Protein AF-A0A7X4AEP7-F1 (afdb_monomer)

Nearest PDB structures (foldseek):
  8tth-assembly1_A  TM=8.355E-01  e=2.784E+00  Staphylococcus aureus
  8ttf-assembly1_A  TM=8.223E-01  e=2.350E+00  Staphylococcus aureus
  8tte-assembly1_A  TM=8.123E-01  e=2.221E+00  Staphylococcus aureus
  5aym-assembly1_A  TM=7.800E-01  e=4.373E+00  Bdellovibrio bacteriovorus HD100

pLDDT: mean 79.62, std 7.89, range [52.53, 93.75]

Radius of gyration: 24.23 Å; Cα contacts (8 Å, |Δi|>4): 56; chains: 1; bounding box: 36×25×92 Å

Structure (mmCIF, N/CA/C/O backbone):
data_AF-A0A7X4AEP7-F1
#
_entry.id   AF-A0A7X4AEP7-F1
#
loop_
_atom_site.group_PDB
_atom_site.id
_atom_site.type_symbol
_atom_site.label_atom_id
_atom_site.label_alt_id
_atom_site.label_comp_id
_atom_site.label_asym_id
_atom_site.label_entity_id
_atom_site.label_seq_id
_atom_site.pdbx_PDB_ins_code
_atom_site.Cartn_x
_atom_site.Cartn_y
_atom_site.Cartn_z
_atom_site.occupan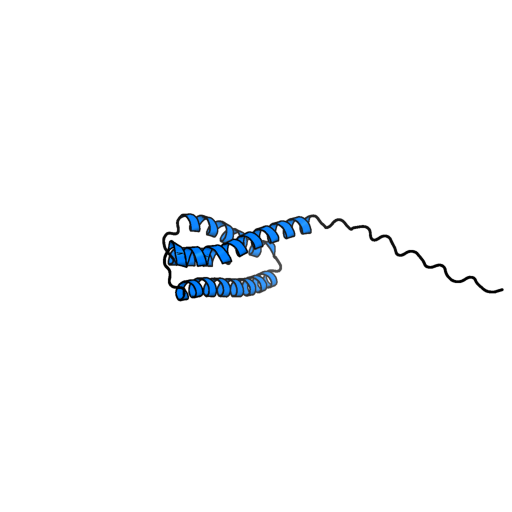cy
_atom_site.B_iso_or_equiv
_atom_site.auth_seq_id
_atom_site.auth_comp_id
_atom_site.auth_asym_id
_atom_site.auth_atom_id
_atom_site.pdbx_PDB_model_num
ATOM 1 N N . MET A 1 1 ? 10.440 9.749 76.695 1.00 52.53 1 MET A N 1
ATOM 2 C CA . MET A 1 1 ? 9.893 8.618 75.916 1.00 52.53 1 MET A CA 1
ATOM 3 C C . MET A 1 1 ? 9.947 9.009 74.450 1.00 52.53 1 MET A C 1
ATOM 5 O O . MET A 1 1 ? 9.150 9.823 74.010 1.00 52.53 1 MET A O 1
ATOM 9 N N . THR A 1 2 ? 10.978 8.557 73.743 1.00 63.41 2 THR A N 1
ATOM 10 C CA . THR A 1 2 ? 11.195 8.819 72.314 1.00 63.41 2 THR A CA 1
ATOM 11 C C . THR A 1 2 ? 10.349 7.844 71.499 1.00 63.41 2 THR A C 1
ATOM 13 O O . THR A 1 2 ? 10.458 6.637 71.710 1.00 63.41 2 THR A O 1
ATOM 16 N N . ASN A 1 3 ? 9.504 8.346 70.595 1.00 58.72 3 ASN A N 1
ATOM 17 C CA . ASN A 1 3 ? 8.793 7.498 69.635 1.00 58.72 3 ASN A CA 1
ATOM 18 C C . ASN A 1 3 ? 9.802 6.790 68.707 1.00 58.72 3 ASN A C 1
ATOM 20 O O . ASN A 1 3 ? 10.775 7.428 68.294 1.00 58.72 3 ASN A O 1
ATOM 24 N N . PRO A 1 4 ? 9.603 5.503 68.375 1.00 64.81 4 PRO A N 1
ATOM 25 C CA . PRO A 1 4 ? 10.462 4.799 67.429 1.00 64.81 4 PRO A CA 1
ATOM 26 C C . PRO A 1 4 ? 10.260 5.327 65.992 1.00 64.81 4 PRO A C 1
ATOM 28 O O . PRO A 1 4 ? 9.176 5.822 65.670 1.00 64.81 4 PRO A O 1
ATOM 31 N N . PRO A 1 5 ? 11.286 5.251 65.120 1.00 65.06 5 PRO A N 1
ATOM 32 C CA . PRO A 1 5 ? 11.203 5.749 63.751 1.00 65.06 5 PRO A CA 1
ATOM 33 C C . PRO A 1 5 ? 10.248 4.892 62.913 1.00 65.06 5 PRO A C 1
ATOM 35 O O . PRO A 1 5 ? 10.256 3.664 63.005 1.00 65.06 5 PRO A O 1
ATOM 38 N N . ALA A 1 6 ? 9.427 5.558 62.097 1.00 62.91 6 ALA A N 1
ATOM 39 C CA . ALA A 1 6 ? 8.488 4.925 61.180 1.00 62.91 6 ALA A CA 1
ATOM 40 C C . ALA A 1 6 ? 9.228 3.942 60.258 1.00 62.91 6 ALA A C 1
ATOM 42 O O . ALA A 1 6 ? 10.106 4.334 59.489 1.00 62.91 6 ALA A O 1
ATOM 43 N N . GLY A 1 7 ? 8.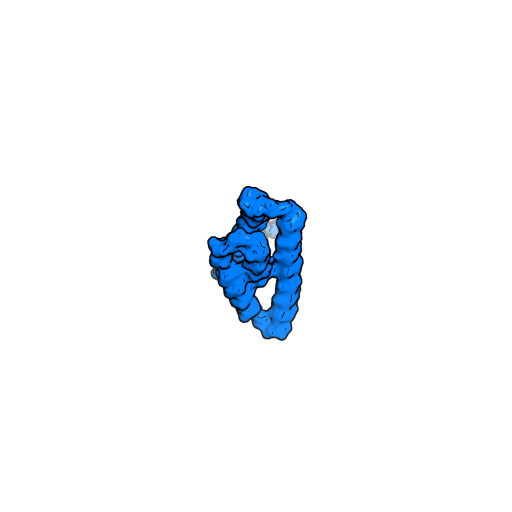885 2.657 60.373 1.00 58.50 7 GLY A N 1
ATOM 44 C CA . GLY A 1 7 ? 9.378 1.619 59.480 1.00 58.50 7 GLY A CA 1
ATOM 45 C C . GLY A 1 7 ? 8.955 1.920 58.045 1.00 58.50 7 GLY A C 1
ATOM 46 O O . GLY A 1 7 ? 7.810 2.279 57.785 1.00 58.50 7 GLY A O 1
ATOM 47 N N . SER A 1 8 ? 9.901 1.787 57.123 1.00 66.06 8 SER A N 1
ATOM 48 C CA . SER A 1 8 ? 9.681 1.859 55.684 1.00 66.06 8 SER A CA 1
ATOM 49 C C . SER A 1 8 ? 8.651 0.813 55.254 1.00 66.06 8 SER A C 1
ATOM 51 O O . SER A 1 8 ? 8.937 -0.387 55.280 1.00 66.06 8 SER A O 1
ATOM 53 N N . GLU A 1 9 ? 7.465 1.266 54.860 1.00 66.50 9 GLU A N 1
ATOM 54 C CA . GLU A 1 9 ? 6.447 0.429 54.229 1.00 66.50 9 GLU A CA 1
ATOM 55 C C . GLU A 1 9 ? 7.010 -0.190 52.934 1.00 66.50 9 GLU A C 1
ATOM 57 O O . GLU A 1 9 ? 7.550 0.535 52.090 1.00 66.50 9 GLU A O 1
ATOM 62 N N . PRO A 1 10 ? 6.933 -1.520 52.745 1.00 66.19 10 PRO A N 1
ATOM 63 C CA . PRO A 1 10 ? 7.378 -2.143 51.508 1.00 66.19 10 PRO A CA 1
ATOM 64 C C . PRO A 1 10 ? 6.465 -1.718 50.350 1.00 66.19 10 PRO A C 1
ATOM 66 O O . PRO A 1 10 ? 5.241 -1.815 50.439 1.00 66.19 10 PRO A O 1
ATOM 69 N N . ALA A 1 11 ? 7.069 -1.252 49.251 1.00 66.12 11 ALA A N 1
ATOM 70 C CA . ALA A 1 11 ? 6.351 -0.854 48.043 1.00 66.12 11 ALA A CA 1
ATOM 71 C C . ALA A 1 11 ? 5.456 -2.004 47.535 1.00 66.12 11 ALA A C 1
ATOM 73 O O . ALA A 1 11 ? 5.895 -3.160 47.529 1.00 66.12 11 ALA A O 1
ATOM 74 N N . PRO A 1 12 ? 4.215 -1.717 47.098 1.00 67.25 12 PRO A N 1
ATOM 75 C CA . PRO A 1 12 ? 3.266 -2.757 46.735 1.00 67.25 12 PRO A CA 1
ATOM 76 C C . PRO A 1 12 ? 3.813 -3.620 45.587 1.00 67.25 12 PRO A C 1
ATOM 78 O O . PRO A 1 12 ? 4.437 -3.093 44.657 1.00 67.25 12 PRO A O 1
ATOM 81 N N . PRO A 1 13 ? 3.579 -4.945 45.620 1.00 61.38 13 PRO A N 1
ATOM 82 C CA . PRO A 1 13 ? 4.053 -5.846 44.584 1.00 61.38 13 PRO A CA 1
ATOM 83 C C . PRO A 1 13 ? 3.440 -5.437 43.243 1.00 61.38 13 PRO A C 1
ATOM 85 O O . PRO A 1 13 ? 2.220 -5.403 43.079 1.00 61.38 13 PRO A O 1
ATOM 88 N N . GLN A 1 14 ? 4.297 -5.110 42.274 1.00 66.62 14 GLN A N 1
ATOM 89 C CA . GLN A 1 14 ? 3.883 -4.826 40.904 1.00 66.62 14 GLN A CA 1
ATOM 90 C C . GLN A 1 14 ? 3.424 -6.130 40.250 1.00 66.62 14 GLN A C 1
ATOM 92 O O . GLN A 1 14 ? 4.184 -6.823 39.572 1.00 66.62 14 GLN A O 1
ATOM 97 N N . THR A 1 15 ? 2.166 -6.494 40.479 1.00 60.75 15 THR A N 1
ATOM 98 C CA . THR A 1 15 ? 1.508 -7.59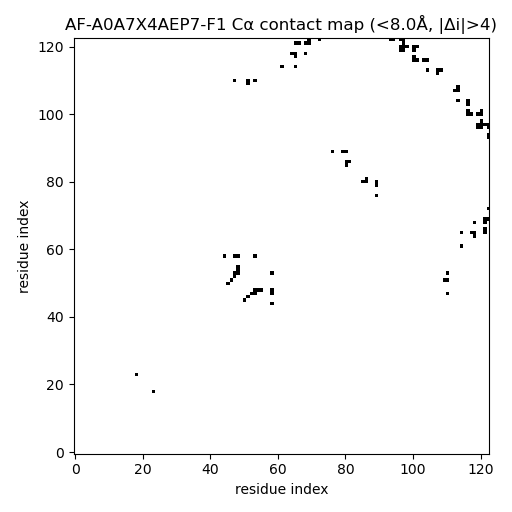6 39.785 1.00 60.75 15 THR A CA 1
ATOM 99 C C . THR A 1 15 ? 1.587 -7.304 38.292 1.00 60.75 15 THR A C 1
ATOM 101 O O . THR A 1 15 ? 1.009 -6.320 37.826 1.00 60.75 15 THR A O 1
ATOM 104 N N . ARG A 1 16 ? 2.322 -8.134 37.536 1.00 62.50 16 ARG A N 1
ATOM 105 C CA . ARG A 1 16 ? 2.363 -8.080 36.068 1.00 62.50 16 ARG A CA 1
ATOM 106 C C . ARG A 1 16 ? 0.930 -8.215 35.553 1.00 62.50 16 ARG A C 1
ATOM 108 O O . ARG A 1 16 ? 0.408 -9.321 35.441 1.00 62.50 16 ARG A O 1
ATOM 115 N N . ARG A 1 17 ? 0.261 -7.085 35.307 1.00 64.44 17 ARG A N 1
ATOM 116 C CA . ARG A 1 17 ? -1.095 -7.056 34.759 1.00 64.44 17 ARG A CA 1
ATOM 117 C C . ARG A 1 17 ? -1.035 -7.700 33.380 1.00 64.44 17 ARG A C 1
ATOM 119 O O . ARG A 1 17 ? -0.394 -7.170 32.477 1.00 64.44 17 ARG A O 1
ATOM 126 N N . ALA A 1 18 ? -1.676 -8.857 33.242 1.00 71.12 18 ALA A N 1
ATOM 127 C CA . ALA A 1 18 ? -1.854 -9.503 31.954 1.00 71.12 18 ALA A CA 1
ATOM 128 C C . ALA A 1 18 ? -2.540 -8.515 30.996 1.00 71.12 18 ALA A C 1
ATOM 130 O O . ALA A 1 18 ? -3.585 -7.946 31.318 1.00 71.12 18 ALA A O 1
ATOM 131 N N . LEU A 1 19 ? -1.911 -8.264 29.846 1.00 75.00 19 LEU A N 1
ATOM 132 C CA . LEU A 1 19 ? -2.421 -7.332 28.844 1.00 75.00 19 LEU A CA 1
ATOM 133 C C . LEU A 1 19 ? -3.742 -7.846 28.262 1.00 75.00 19 LEU A C 1
ATOM 135 O O . LEU A 1 19 ? -3.912 -9.041 28.017 1.00 75.00 19 LEU A O 1
ATOM 139 N N . HIS A 1 20 ? -4.677 -6.926 28.027 1.00 83.69 20 HIS A N 1
ATOM 140 C CA . HIS A 1 20 ? -6.000 -7.240 27.498 1.00 83.69 20 HIS A CA 1
ATOM 141 C C . HIS A 1 20 ? -5.890 -7.941 26.132 1.00 83.69 20 HIS A C 1
ATOM 143 O O . HIS A 1 20 ? -5.061 -7.561 25.308 1.00 83.69 20 HIS A O 1
ATOM 149 N N . ARG A 1 21 ? -6.749 -8.930 25.850 1.00 81.38 21 ARG A N 1
ATOM 150 C CA . ARG A 1 21 ? -6.693 -9.758 24.623 1.00 81.38 21 ARG A CA 1
ATOM 151 C C . ARG A 1 21 ? -6.687 -8.943 23.322 1.00 81.38 21 ARG A C 1
ATOM 153 O O . ARG A 1 2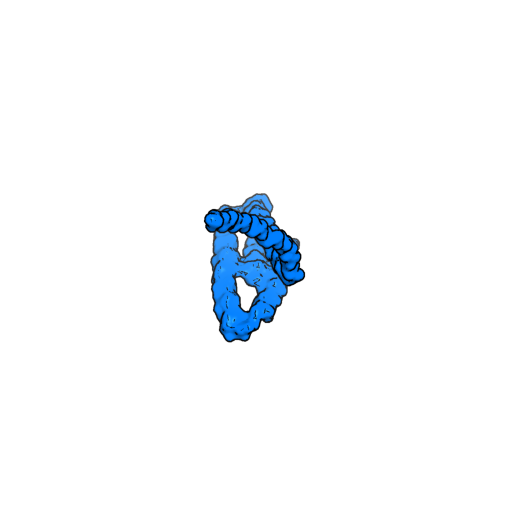1 ? -6.053 -9.344 22.351 1.00 81.38 21 ARG A O 1
ATOM 160 N N . ASN A 1 22 ? -7.337 -7.780 23.321 1.00 85.44 22 ASN A N 1
ATOM 161 C CA . ASN A 1 22 ? -7.320 -6.873 22.175 1.00 85.44 22 ASN A CA 1
ATOM 162 C C . ASN A 1 22 ? -5.917 -6.3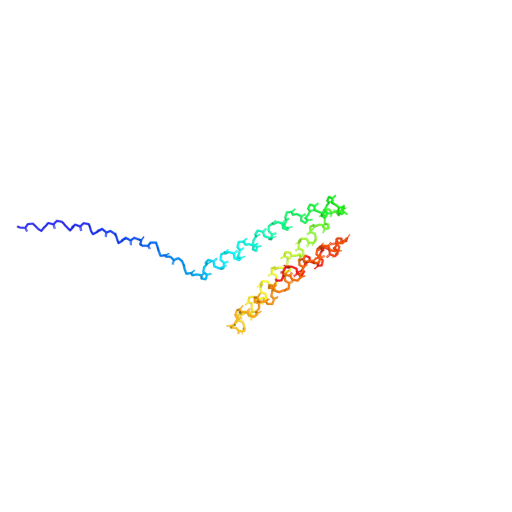24 21.894 1.00 85.44 22 ASN A C 1
ATOM 164 O O . ASN A 1 22 ? -5.574 -6.180 20.734 1.00 85.44 22 ASN A O 1
ATOM 168 N N . VAL A 1 23 ? -5.091 -6.073 22.915 1.00 86.38 23 VAL A N 1
ATOM 169 C CA . VAL A 1 23 ? -3.713 -5.588 22.730 1.00 86.38 23 VAL A CA 1
ATOM 170 C C . VAL A 1 23 ? -2.905 -6.611 21.940 1.00 86.38 23 VAL A C 1
ATOM 172 O O . VAL A 1 23 ? -2.300 -6.259 20.939 1.00 86.38 23 VAL A O 1
ATOM 175 N N . TRP A 1 24 ? -2.985 -7.889 22.315 1.00 87.19 24 TRP A N 1
ATOM 176 C CA . TRP A 1 24 ? -2.321 -8.969 21.584 1.00 87.19 24 TRP A CA 1
ATOM 177 C C . TRP A 1 24 ? -2.790 -9.088 20.134 1.00 87.19 24 TRP A C 1
ATOM 179 O O . TRP A 1 24 ? -1.960 -9.232 19.237 1.00 87.19 24 TRP A O 1
ATOM 189 N N . ALA A 1 25 ? -4.102 -8.990 19.896 1.00 87.44 25 ALA A N 1
ATOM 190 C CA . ALA A 1 25 ? -4.654 -9.038 18.546 1.00 87.44 25 ALA A CA 1
ATOM 191 C C . ALA A 1 25 ? -4.138 -7.876 17.682 1.00 87.44 25 ALA A C 1
ATOM 193 O O . ALA A 1 25 ? -3.616 -8.117 16.596 1.00 87.44 25 ALA A O 1
ATOM 194 N N . THR A 1 26 ? -4.211 -6.636 18.178 1.00 85.00 26 THR A N 1
ATOM 195 C CA . THR A 1 26 ? -3.779 -5.456 17.416 1.00 85.00 26 THR A CA 1
ATOM 196 C C . THR A 1 26 ? -2.264 -5.422 17.222 1.00 85.00 26 THR A C 1
ATOM 198 O O . THR A 1 26 ? -1.799 -5.061 16.143 1.00 85.00 26 THR A O 1
ATOM 201 N N . SER A 1 27 ? -1.484 -5.827 18.230 1.00 91.50 27 SER A N 1
ATOM 202 C CA . SER A 1 27 ? -0.024 -5.932 18.125 1.00 91.50 27 SER A CA 1
ATOM 203 C C . SER A 1 27 ? 0.387 -6.958 17.074 1.00 91.50 27 SER A C 1
ATOM 205 O O . SER A 1 27 ? 1.248 -6.660 16.253 1.00 91.50 27 SER A O 1
ATOM 207 N N . GLY A 1 28 ? -0.257 -8.129 17.045 1.00 93.75 28 GLY A N 1
ATOM 208 C CA . GLY A 1 28 ? 0.010 -9.155 16.035 1.00 93.75 28 GLY A CA 1
ATOM 209 C C . GLY A 1 28 ? -0.322 -8.683 14.620 1.00 93.75 28 GLY A C 1
ATOM 210 O O . GLY A 1 28 ? 0.502 -8.821 13.717 1.00 93.75 28 GLY A O 1
ATOM 211 N N . THR A 1 29 ? -1.492 -8.065 14.425 1.00 85.62 29 THR A N 1
ATOM 212 C CA . THR A 1 29 ? -1.861 -7.513 13.112 1.00 85.62 29 THR A CA 1
ATOM 213 C C . THR A 1 29 ? -0.934 -6.380 12.687 1.00 85.62 29 THR A C 1
ATOM 215 O O . THR A 1 29 ? -0.507 -6.358 11.541 1.00 85.62 29 THR A O 1
ATOM 218 N N . SER A 1 30 ? -0.575 -5.470 13.599 1.00 85.88 30 SER A N 1
ATOM 219 C CA . SER A 1 30 ? 0.332 -4.359 13.292 1.00 85.88 30 SER A CA 1
ATOM 220 C C . SER A 1 30 ? 1.716 -4.868 12.912 1.00 85.88 30 SER A C 1
ATOM 222 O O . SER A 1 30 ? 2.268 -4.412 11.921 1.00 85.88 30 SER A O 1
ATOM 224 N N . PHE A 1 31 ? 2.245 -5.843 13.655 1.00 91.81 31 PHE A N 1
ATOM 225 C CA . PHE A 1 31 ? 3.537 -6.459 13.372 1.00 91.81 31 PHE A CA 1
ATOM 226 C C . PHE A 1 31 ? 3.570 -7.103 11.982 1.00 91.81 31 PHE A C 1
ATOM 228 O O . PHE A 1 31 ? 4.493 -6.864 11.210 1.00 91.81 31 PHE A O 1
ATOM 235 N N . LEU A 1 32 ? 2.544 -7.885 11.632 1.00 86.44 32 LEU A N 1
ATOM 236 C CA . LEU A 1 32 ? 2.452 -8.519 10.314 1.00 86.44 32 LEU A CA 1
ATOM 237 C C . LEU A 1 32 ? 2.340 -7.489 9.184 1.00 86.44 32 LEU A C 1
ATOM 239 O O . LEU A 1 32 ? 2.972 -7.650 8.138 1.00 86.44 32 LEU A O 1
ATOM 243 N N . THR A 1 33 ? 1.559 -6.428 9.392 1.00 85.06 33 THR A N 1
ATOM 244 C CA . THR A 1 33 ? 1.428 -5.332 8.425 1.00 85.06 33 THR A CA 1
ATOM 245 C C . THR A 1 33 ? 2.751 -4.589 8.231 1.00 85.06 33 THR A C 1
ATOM 247 O O . THR A 1 33 ? 3.119 -4.321 7.085 1.00 85.06 33 THR A O 1
ATOM 250 N N . ASP A 1 34 ? 3.493 -4.316 9.306 1.00 87.44 34 ASP A N 1
ATOM 251 C CA . ASP A 1 34 ? 4.806 -3.659 9.247 1.00 87.44 34 ASP A CA 1
ATOM 252 C C . ASP A 1 34 ? 5.818 -4.515 8.490 1.00 87.44 34 ASP A C 1
ATOM 254 O O . ASP A 1 34 ? 6.408 -4.053 7.516 1.00 87.44 34 ASP A O 1
ATOM 258 N N . VAL A 1 35 ? 5.948 -5.795 8.856 1.00 88.81 35 VAL A N 1
ATOM 259 C CA . VAL A 1 35 ? 6.858 -6.731 8.178 1.00 88.81 35 VAL A CA 1
ATOM 260 C C . VAL A 1 35 ? 6.538 -6.812 6.686 1.00 88.81 35 VAL A C 1
ATOM 262 O O . VAL A 1 35 ? 7.436 -6.711 5.852 1.00 88.81 35 VAL A O 1
ATOM 265 N N . SER A 1 36 ? 5.257 -6.939 6.326 1.00 78.88 36 SER A N 1
ATOM 266 C CA . SER A 1 36 ? 4.841 -6.960 4.919 1.00 78.88 36 SER A CA 1
ATOM 267 C C . SER A 1 36 ? 5.205 -5.669 4.185 1.00 78.88 36 SER A C 1
ATOM 269 O O . SER A 1 36 ? 5.539 -5.726 3.001 1.00 78.88 36 SER A O 1
ATOM 271 N N . SER A 1 37 ? 5.095 -4.520 4.848 1.00 76.06 37 SER A N 1
ATOM 272 C CA . SER A 1 37 ? 5.354 -3.214 4.239 1.00 76.06 37 SER A CA 1
ATOM 273 C C . SER A 1 37 ? 6.852 -2.981 4.051 1.00 76.06 37 SER A C 1
ATOM 275 O O . SER A 1 37 ? 7.270 -2.580 2.965 1.00 76.06 37 SER A O 1
ATOM 277 N N . GLU A 1 38 ? 7.662 -3.326 5.051 1.00 85.12 38 GLU A N 1
ATOM 278 C CA . GLU A 1 38 ? 9.128 -3.257 5.019 1.00 85.12 38 GLU A CA 1
ATOM 279 C C . GLU A 1 38 ? 9.734 -4.193 3.967 1.00 85.12 38 GLU A C 1
ATOM 281 O O . GLU A 1 38 ? 10.661 -3.823 3.243 1.00 85.12 38 GLU A O 1
ATOM 286 N N . MET A 1 39 ? 9.173 -5.394 3.797 1.00 87.38 39 MET A N 1
ATOM 287 C CA . MET A 1 39 ? 9.588 -6.288 2.713 1.00 87.38 39 MET A CA 1
ATOM 288 C C . MET A 1 39 ? 9.370 -5.642 1.343 1.00 87.38 39 MET A C 1
ATOM 290 O O . MET A 1 39 ? 10.266 -5.663 0.501 1.00 87.38 39 MET A O 1
ATOM 294 N N . LEU A 1 40 ? 8.204 -5.032 1.116 1.00 77.62 40 LEU A N 1
ATOM 295 C CA . LEU A 1 40 ? 7.903 -4.361 -0.148 1.00 77.62 40 LEU A CA 1
ATOM 296 C C . LEU A 1 40 ? 8.799 -3.141 -0.383 1.00 77.62 40 LEU A C 1
ATOM 298 O O . LEU A 1 40 ? 9.202 -2.929 -1.523 1.00 77.62 40 LEU A O 1
ATOM 302 N N . LEU A 1 41 ? 9.135 -2.373 0.659 1.00 79.81 41 LEU A N 1
ATOM 303 C CA . LEU A 1 41 ? 10.047 -1.226 0.557 1.00 79.81 41 LEU A CA 1
ATOM 304 C C . LEU A 1 41 ? 11.443 -1.621 0.068 1.00 79.81 41 LEU A C 1
ATOM 306 O O . LEU A 1 41 ? 12.052 -0.874 -0.683 1.00 79.81 41 LEU A O 1
ATOM 310 N N . ASN A 1 42 ? 11.936 -2.801 0.442 1.00 81.69 42 ASN A N 1
ATOM 311 C CA . ASN A 1 42 ? 13.259 -3.258 0.016 1.00 81.69 42 ASN A CA 1
ATOM 312 C C . ASN A 1 42 ? 13.221 -4.013 -1.322 1.00 81.69 42 ASN A C 1
ATOM 314 O O . ASN A 1 42 ? 14.099 -3.851 -2.170 1.00 81.69 42 ASN A O 1
ATOM 318 N N . VAL A 1 43 ? 12.202 -4.849 -1.533 1.00 83.50 43 VAL A N 1
ATOM 319 C CA . VAL A 1 43 ? 12.149 -5.782 -2.669 1.00 83.50 43 VAL A CA 1
ATOM 320 C C . VAL A 1 43 ? 11.714 -5.101 -3.969 1.00 83.50 43 VAL A C 1
ATOM 322 O O . VAL A 1 43 ? 12.270 -5.406 -5.024 1.00 83.50 43 VAL A O 1
ATOM 325 N N . LEU A 1 44 ? 10.755 -4.170 -3.929 1.00 81.00 44 LEU A N 1
ATOM 326 C CA . LEU A 1 44 ? 10.265 -3.484 -5.133 1.00 81.00 44 LEU A CA 1
ATOM 327 C C . LEU A 1 44 ? 11.323 -2.663 -5.875 1.00 81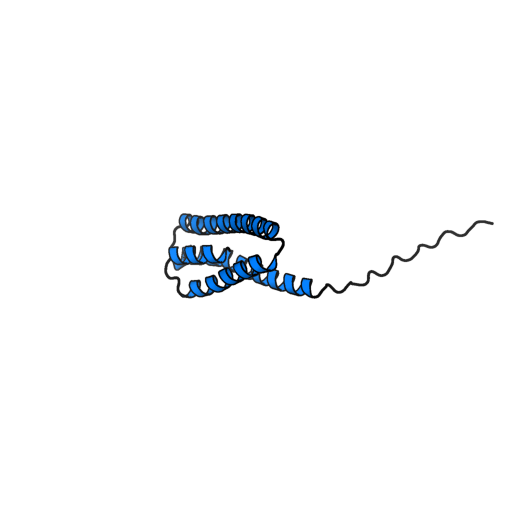.00 44 LEU A C 1
ATOM 329 O O . LEU A 1 44 ? 11.424 -2.846 -7.091 1.00 81.00 44 LEU A O 1
ATOM 333 N N . PRO A 1 45 ? 12.111 -1.787 -5.223 1.00 82.00 45 PRO A N 1
ATOM 334 C CA . PRO A 1 45 ? 13.101 -0.992 -5.942 1.00 82.00 45 PRO A CA 1
ATOM 335 C C . PRO A 1 45 ? 14.170 -1.879 -6.582 1.00 82.00 45 PRO A C 1
ATOM 337 O O . PRO A 1 45 ? 14.552 -1.650 -7.731 1.00 82.00 45 PRO A O 1
ATOM 340 N N . LEU A 1 46 ? 14.582 -2.950 -5.894 1.00 85.12 46 LEU A N 1
ATOM 341 C CA . LEU A 1 46 ? 15.507 -3.946 -6.436 1.00 85.12 46 LEU A CA 1
ATOM 342 C C . LEU A 1 46 ? 14.913 -4.703 -7.628 1.00 85.12 46 LEU A C 1
ATOM 344 O O . LEU A 1 46 ? 15.609 -4.906 -8.620 1.00 85.12 46 LEU A O 1
ATOM 348 N N . PHE A 1 47 ? 13.644 -5.102 -7.569 1.00 83.00 47 PHE A N 1
ATOM 349 C CA . PHE A 1 47 ? 12.967 -5.790 -8.670 1.00 83.00 47 PHE A CA 1
ATOM 350 C C . PHE A 1 47 ? 12.801 -4.881 -9.896 1.00 83.00 47 PHE A C 1
ATOM 352 O O . PHE A 1 47 ? 13.139 -5.273 -11.015 1.00 83.00 47 PHE A O 1
ATOM 359 N N . LEU A 1 48 ? 12.348 -3.642 -9.692 1.00 81.25 48 LEU A N 1
ATOM 360 C CA . LEU A 1 48 ? 12.179 -2.664 -10.765 1.00 81.25 48 LEU A CA 1
ATOM 361 C C . LEU A 1 48 ? 13.515 -2.342 -11.445 1.00 81.25 48 LEU A C 1
ATOM 363 O O . LEU A 1 48 ? 13.582 -2.341 -12.673 1.00 81.25 48 LEU A O 1
ATOM 367 N N . ALA A 1 49 ? 14.576 -2.110 -10.671 1.00 84.44 49 ALA A N 1
ATOM 368 C CA . ALA A 1 49 ? 15.884 -1.764 -11.216 1.00 84.44 49 ALA A CA 1
ATOM 369 C C . ALA A 1 49 ? 16.597 -2.964 -11.861 1.00 84.44 49 ALA A C 1
ATOM 371 O O . ALA A 1 49 ? 17.077 -2.852 -12.987 1.00 84.44 49 ALA A O 1
ATOM 372 N N . ASN A 1 50 ? 16.653 -4.111 -11.176 1.00 84.06 50 ASN A N 1
ATOM 373 C CA . ASN A 1 50 ? 17.505 -5.233 -11.588 1.00 84.06 50 ASN A CA 1
ATOM 374 C C . ASN A 1 50 ? 16.805 -6.245 -12.499 1.00 84.06 50 ASN A C 1
ATOM 376 O O . ASN A 1 50 ? 17.473 -6.871 -13.315 1.00 84.06 50 ASN A O 1
ATOM 380 N N . VAL A 1 51 ? 15.486 -6.432 -12.368 1.00 83.19 51 VAL A N 1
ATOM 381 C CA . VAL A 1 51 ? 14.736 -7.407 -13.182 1.00 83.19 51 VAL A CA 1
ATOM 382 C C . VAL A 1 51 ? 14.066 -6.723 -14.366 1.00 83.19 51 VAL A C 1
ATOM 384 O O . VAL A 1 51 ? 14.210 -7.180 -15.496 1.00 83.19 51 VAL A O 1
ATOM 387 N N . LEU A 1 52 ? 13.368 -5.608 -14.131 1.00 79.94 52 LEU A N 1
ATOM 388 C CA . LEU A 1 52 ? 12.703 -4.861 -15.207 1.00 79.94 52 LEU A CA 1
ATOM 389 C C . LEU A 1 52 ? 13.600 -3.822 -15.898 1.00 79.94 52 LEU A C 1
ATOM 391 O O . LEU A 1 52 ? 13.170 -3.228 -16.886 1.00 79.94 52 LEU A O 1
ATOM 395 N N . GLY A 1 53 ? 14.819 -3.580 -15.404 1.00 84.00 53 GLY A N 1
ATOM 396 C CA . GLY A 1 53 ? 15.752 -2.617 -16.004 1.00 84.00 53 GLY A CA 1
ATOM 397 C C . GLY A 1 53 ? 15.275 -1.162 -15.932 1.00 84.00 53 GLY A C 1
ATOM 398 O O . GLY A 1 53 ? 15.666 -0.328 -16.754 1.00 84.00 53 GLY A O 1
ATOM 399 N N . VAL A 1 54 ? 14.388 -0.838 -14.988 1.00 84.81 54 VAL A N 1
ATOM 400 C CA . VAL A 1 54 ? 13.806 0.499 -14.845 1.00 84.81 54 VAL A CA 1
ATOM 401 C C . VAL A 1 54 ? 14.870 1.475 -14.348 1.00 84.81 54 VAL A C 1
ATOM 403 O O . VAL A 1 54 ? 15.608 1.211 -13.401 1.00 84.81 54 VAL A O 1
ATOM 406 N N . ARG A 1 55 ? 14.936 2.652 -14.978 1.00 86.19 55 ARG A N 1
ATOM 407 C CA . ARG A 1 55 ? 15.864 3.720 -14.583 1.00 86.19 55 ARG A CA 1
ATOM 408 C C . ARG A 1 55 ? 15.557 4.203 -13.157 1.00 86.19 55 ARG A C 1
ATOM 410 O O . ARG A 1 55 ? 14.400 4.424 -12.816 1.00 86.19 55 ARG A O 1
ATOM 417 N N . VAL A 1 56 ? 16.599 4.482 -12.369 1.00 83.44 56 VAL A N 1
ATOM 418 C CA . VAL A 1 56 ? 16.506 4.868 -10.942 1.00 83.44 56 VAL A CA 1
ATOM 419 C C . VAL A 1 56 ? 15.532 6.028 -10.674 1.00 83.44 56 VAL A C 1
ATOM 421 O O . VAL A 1 56 ? 14.768 5.978 -9.717 1.00 83.44 56 VAL A O 1
ATOM 424 N N . TRP A 1 57 ? 15.489 7.049 -11.539 1.00 84.44 57 TRP A N 1
ATOM 425 C CA . TRP A 1 57 ? 14.550 8.172 -11.377 1.00 84.44 57 TRP A CA 1
ATOM 426 C C . TRP A 1 57 ? 13.076 7.740 -11.469 1.00 84.44 57 TRP A C 1
ATOM 428 O O . TRP A 1 57 ? 12.233 8.315 -10.788 1.00 84.44 57 TRP A O 1
ATOM 438 N N . ALA A 1 58 ? 12.758 6.728 -12.283 1.00 81.94 58 ALA A N 1
ATOM 439 C CA . ALA A 1 58 ? 11.400 6.212 -12.423 1.00 81.94 58 ALA A CA 1
ATOM 440 C C . ALA A 1 58 ? 11.011 5.340 -11.220 1.00 81.94 58 ALA A C 1
ATOM 442 O O . ALA A 1 58 ? 9.872 5.412 -10.771 1.00 81.94 58 ALA A O 1
ATOM 443 N N . VAL A 1 59 ? 11.962 4.596 -10.640 1.00 83.50 59 VAL A N 1
ATOM 444 C CA . VAL A 1 59 ? 11.767 3.896 -9.356 1.00 83.50 59 VAL A CA 1
ATOM 445 C C . VAL A 1 59 ? 11.422 4.898 -8.251 1.00 83.50 59 VAL A C 1
ATOM 447 O O . VAL A 1 59 ? 10.398 4.748 -7.588 1.00 83.50 59 VAL A O 1
ATOM 450 N N . GLY A 1 60 ? 12.204 5.977 -8.131 1.00 86.69 60 GLY A N 1
ATOM 451 C CA . GLY A 1 60 ? 11.935 7.045 -7.164 1.00 86.69 60 GLY A CA 1
ATOM 452 C C . GLY A 1 60 ? 10.581 7.731 -7.376 1.00 86.69 60 GLY A C 1
ATOM 453 O O . GLY A 1 60 ? 9.920 8.101 -6.411 1.00 86.69 60 GLY A O 1
ATOM 454 N N . LEU A 1 61 ? 10.124 7.854 -8.626 1.00 86.75 61 LEU A N 1
ATOM 455 C CA . LEU A 1 61 ? 8.813 8.422 -8.945 1.00 86.75 61 LEU A CA 1
ATOM 456 C C . LEU A 1 61 ? 7.664 7.495 -8.510 1.00 86.75 61 LEU A C 1
ATOM 458 O O . LEU A 1 61 ? 6.682 7.966 -7.939 1.00 86.75 61 LEU A O 1
ATOM 462 N N . VAL A 1 62 ? 7.800 6.181 -8.720 1.00 81.75 62 VAL A N 1
ATOM 463 C CA . VAL A 1 62 ? 6.815 5.179 -8.273 1.00 81.75 62 VAL A CA 1
ATOM 464 C C . VAL A 1 62 ? 6.715 5.147 -6.749 1.00 81.75 62 VAL A C 1
ATOM 466 O O . VAL A 1 62 ? 5.606 5.195 -6.208 1.00 81.75 62 VAL A O 1
ATOM 469 N N . GLU A 1 63 ? 7.852 5.102 -6.056 1.00 82.88 63 GLU A N 1
ATOM 470 C CA . GLU A 1 63 ? 7.890 5.074 -4.592 1.00 82.88 63 GLU A CA 1
ATOM 471 C C . GLU A 1 63 ? 7.420 6.384 -3.971 1.00 82.88 63 GLU A C 1
ATOM 473 O O . GLU A 1 63 ? 6.590 6.366 -3.061 1.00 82.88 63 GLU A O 1
ATOM 478 N N . GLY A 1 64 ? 7.881 7.518 -4.500 1.00 87.12 64 GLY A N 1
ATOM 479 C CA . GLY A 1 64 ? 7.493 8.839 -4.018 1.00 87.12 64 GLY A CA 1
ATOM 480 C C . GLY A 1 64 ? 5.990 9.076 -4.137 1.00 87.12 64 GLY A C 1
ATOM 481 O O . GLY A 1 64 ? 5.360 9.523 -3.179 1.00 87.12 64 GLY A O 1
ATOM 482 N N . LEU A 1 65 ? 5.384 8.710 -5.272 1.00 86.56 65 LEU A N 1
ATOM 483 C CA . LEU A 1 65 ? 3.931 8.811 -5.442 1.00 86.56 65 LEU A CA 1
ATOM 484 C C . LEU A 1 65 ? 3.171 7.860 -4.514 1.00 86.56 65 LEU A C 1
ATOM 486 O O . LEU A 1 65 ? 2.147 8.249 -3.953 1.00 86.56 65 LEU A O 1
ATOM 490 N N . ALA A 1 66 ? 3.673 6.639 -4.315 1.00 82.50 66 ALA A N 1
ATOM 491 C CA . ALA A 1 66 ? 3.057 5.685 -3.398 1.00 82.50 66 ALA A CA 1
ATOM 492 C C . ALA A 1 66 ? 3.043 6.209 -1.952 1.00 82.50 66 ALA A C 1
ATOM 494 O O . ALA A 1 66 ? 2.024 6.109 -1.266 1.00 82.50 66 ALA A O 1
ATOM 495 N N . GLU A 1 67 ? 4.146 6.801 -1.493 1.00 84.50 67 GLU A N 1
ATOM 496 C CA . GLU A 1 67 ? 4.250 7.343 -0.135 1.00 84.50 67 GLU A CA 1
ATOM 497 C C . GLU A 1 67 ? 3.435 8.634 0.043 1.00 84.50 67 GLU A C 1
ATOM 499 O O . GLU A 1 67 ? 2.781 8.831 1.073 1.00 84.50 67 GLU A O 1
ATOM 504 N N . ALA A 1 68 ? 3.393 9.485 -0.986 1.00 87.12 68 ALA A N 1
ATOM 505 C CA . ALA A 1 68 ? 2.550 10.676 -0.995 1.00 87.12 68 ALA A CA 1
ATOM 506 C C . ALA A 1 68 ? 1.062 10.310 -0.889 1.00 87.12 68 ALA A C 1
ATOM 508 O O . ALA A 1 68 ? 0.350 10.867 -0.052 1.00 87.12 68 ALA A O 1
ATOM 509 N N . MET A 1 69 ? 0.594 9.331 -1.671 1.00 84.88 69 MET A N 1
ATOM 510 C CA . MET A 1 69 ? -0.794 8.866 -1.591 1.00 84.88 69 MET A CA 1
ATOM 511 C C . MET A 1 69 ? -1.116 8.223 -0.247 1.00 84.88 69 MET A C 1
ATOM 513 O O . MET A 1 69 ? -2.136 8.570 0.340 1.00 84.88 69 MET A O 1
ATOM 517 N N . SER A 1 70 ? -0.232 7.373 0.282 1.00 84.88 70 SER A N 1
ATOM 518 C CA . SER A 1 70 ? -0.355 6.801 1.633 1.00 84.88 70 SER A CA 1
ATOM 519 C C . SER A 1 70 ? -0.566 7.894 2.687 1.00 84.88 70 SER A C 1
ATOM 521 O O . SER A 1 70 ? -1.459 7.809 3.529 1.00 84.88 70 SER A O 1
ATOM 523 N N . SER A 1 71 ? 0.215 8.972 2.612 1.00 86.56 71 SER A N 1
ATOM 524 C CA . SER A 1 71 ? 0.127 10.095 3.552 1.00 86.56 71 SER A CA 1
ATOM 525 C C . SER A 1 71 ? -1.191 10.865 3.422 1.00 86.56 71 SER A C 1
ATOM 527 O O . SER A 1 71 ? -1.836 11.163 4.430 1.00 86.56 71 SER A O 1
ATOM 529 N N . VAL A 1 72 ? -1.632 11.141 2.191 1.00 87.06 72 VAL A N 1
ATOM 530 C CA . VAL A 1 72 ? -2.918 11.807 1.919 1.00 87.06 72 VAL A CA 1
ATOM 531 C C . VAL A 1 72 ? -4.095 10.945 2.377 1.00 87.06 72 VAL A C 1
ATOM 533 O O . VAL A 1 72 ? -5.015 11.451 3.020 1.00 87.06 72 VAL A O 1
ATOM 536 N N . LEU A 1 73 ? -4.059 9.642 2.101 1.00 84.25 73 LEU A N 1
ATOM 537 C CA . LEU A 1 73 ? -5.104 8.695 2.485 1.00 84.25 73 LEU A CA 1
ATOM 538 C C . LEU A 1 73 ? -5.202 8.547 4.000 1.00 84.25 73 LEU A C 1
ATOM 540 O O . LEU A 1 73 ? -6.311 8.544 4.524 1.00 84.25 73 LEU A O 1
ATOM 544 N N . LYS A 1 74 ? -4.079 8.519 4.724 1.00 82.75 74 LYS A N 1
ATOM 545 C CA . LYS A 1 74 ? -4.077 8.537 6.197 1.00 82.75 74 LYS A CA 1
ATOM 546 C C . LYS A 1 74 ? -4.746 9.795 6.749 1.00 82.75 74 LYS A C 1
ATOM 548 O O . LYS A 1 74 ? -5.573 9.691 7.655 1.00 82.75 74 L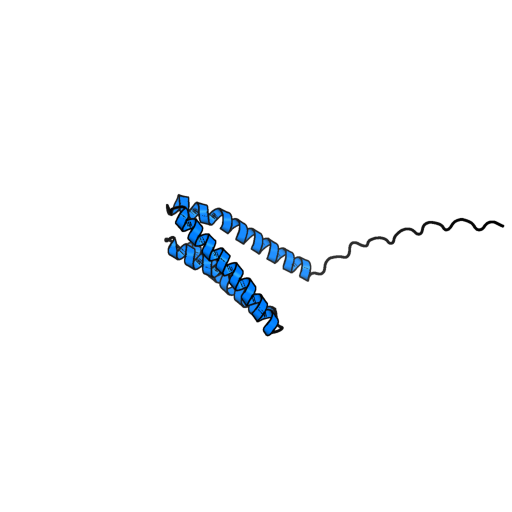YS A O 1
ATOM 553 N N . LEU A 1 75 ? -4.434 10.966 6.187 1.00 86.00 75 LEU A N 1
ATOM 554 C CA . LEU A 1 75 ? -5.045 12.232 6.599 1.00 86.00 75 LEU A CA 1
ATOM 555 C C . LEU A 1 75 ? -6.557 12.241 6.329 1.00 86.00 75 LEU A C 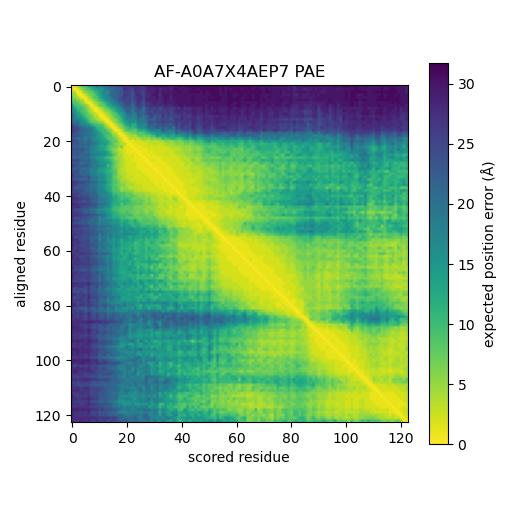1
ATOM 557 O O . LEU A 1 75 ? -7.347 12.579 7.213 1.00 86.00 75 LEU A O 1
ATOM 561 N N . PHE A 1 76 ? -6.967 11.828 5.129 1.00 84.38 76 PHE A N 1
ATOM 562 C CA . PHE A 1 76 ? -8.374 11.790 4.741 1.00 84.38 76 PHE A CA 1
ATOM 563 C C . PHE A 1 76 ? -9.159 10.736 5.529 1.00 84.38 76 PHE A C 1
ATOM 565 O O . PHE A 1 76 ? -10.235 11.030 6.039 1.00 84.38 76 PHE A O 1
ATOM 572 N N . SER A 1 77 ? -8.607 9.534 5.696 1.00 81.06 77 SER A N 1
ATOM 573 C CA . SER A 1 77 ? -9.203 8.443 6.475 1.00 81.06 77 SER A CA 1
ATOM 574 C C . SER A 1 77 ? -9.377 8.828 7.943 1.00 81.06 77 SER A C 1
ATOM 576 O O . SER A 1 77 ? -10.428 8.554 8.520 1.00 81.06 77 SER A O 1
ATOM 578 N N . GLY A 1 78 ? -8.409 9.543 8.528 1.00 83.00 78 GLY A N 1
ATOM 579 C CA . GLY A 1 78 ? -8.533 10.120 9.869 1.00 83.00 78 GLY A CA 1
ATOM 580 C C . GLY A 1 78 ? -9.706 11.096 9.967 1.00 83.00 78 GLY A C 1
ATOM 581 O O . GLY A 1 78 ? -10.592 10.911 10.798 1.00 83.00 78 GLY A O 1
ATOM 582 N N . TRP A 1 79 ? -9.778 12.068 9.052 1.00 83.44 79 TRP A N 1
ATOM 583 C CA . TRP A 1 79 ? -10.878 13.037 9.011 1.00 83.44 79 TRP A CA 1
ATOM 584 C C . TRP A 1 79 ? -12.250 12.377 8.795 1.00 83.44 79 TRP A C 1
ATOM 586 O O . TRP A 1 79 ? -13.211 12.700 9.495 1.00 83.44 79 TRP A O 1
ATOM 596 N N . VAL A 1 80 ? -12.349 11.421 7.867 1.00 80.75 80 VAL A N 1
ATOM 597 C CA . VAL A 1 80 ? -13.576 10.656 7.591 1.00 80.75 80 VAL A CA 1
ATOM 598 C C . VAL A 1 80 ? -13.979 9.824 8.809 1.00 80.75 80 VAL A C 1
ATOM 600 O O . VAL A 1 80 ? -15.139 9.854 9.217 1.00 80.75 80 VAL A O 1
ATOM 603 N N . SER A 1 81 ? -13.036 9.114 9.429 1.00 80.81 81 SER A N 1
ATOM 604 C CA . SER A 1 81 ? -13.279 8.316 10.635 1.00 80.81 81 SER A CA 1
ATOM 605 C C . SER A 1 81 ? -13.796 9.180 11.788 1.00 80.81 81 SER A C 1
ATOM 607 O O . SER A 1 81 ? -14.746 8.793 12.472 1.00 80.81 81 SER A O 1
ATOM 609 N N . ASP A 1 82 ? -13.212 10.361 11.981 1.00 80.56 82 ASP A N 1
ATOM 610 C CA . ASP A 1 82 ? -13.620 11.297 13.028 1.00 80.56 82 ASP A CA 1
ATOM 611 C C . ASP A 1 82 ? -14.992 11.919 12.732 1.00 80.56 82 ASP A C 1
ATOM 613 O O . ASP A 1 82 ? -15.806 12.084 13.642 1.00 80.56 82 ASP A O 1
ATOM 617 N N . ARG A 1 83 ? -15.309 12.185 11.455 1.00 79.88 83 ARG A N 1
ATOM 618 C CA . ARG A 1 83 ? -16.624 12.690 11.020 1.00 79.88 83 ARG A CA 1
ATOM 619 C C . ARG A 1 83 ? -17.740 11.659 11.207 1.00 79.88 83 ARG A C 1
ATOM 621 O O . ARG A 1 83 ? -18.844 12.037 11.592 1.00 79.88 83 ARG A O 1
ATOM 628 N N . LEU A 1 84 ? -17.474 10.382 10.923 1.00 77.31 84 LEU A N 1
ATOM 629 C CA . LEU A 1 84 ? -18.453 9.296 11.062 1.00 77.31 84 LEU A CA 1
ATOM 630 C C . LEU A 1 84 ? -18.610 8.795 12.505 1.00 77.31 84 LEU A C 1
ATOM 632 O O . LEU A 1 84 ? -19.558 8.063 12.784 1.00 77.31 84 LEU A O 1
ATOM 636 N N . GLY A 1 85 ? -17.677 9.109 13.409 1.00 73.44 85 GLY A N 1
ATOM 637 C CA . GLY A 1 85 ? -17.690 8.624 14.794 1.00 73.44 85 GLY A CA 1
ATOM 638 C C . GLY A 1 85 ? -17.538 7.100 14.935 1.00 73.44 85 GLY A C 1
ATOM 639 O O . GLY A 1 85 ? -17.599 6.574 16.047 1.00 73.44 85 GLY A O 1
ATOM 640 N N . THR A 1 86 ? -17.325 6.369 13.832 1.00 68.25 86 THR A N 1
ATOM 641 C CA . THR A 1 86 ? -17.168 4.910 13.815 1.00 68.25 86 THR A CA 1
ATOM 642 C C . THR A 1 86 ? -15.896 4.515 13.065 1.00 68.25 86 THR A C 1
ATOM 644 O O . THR A 1 86 ? -15.716 4.800 11.887 1.00 68.25 86 THR A O 1
ATOM 647 N N . ARG A 1 87 ? -14.992 3.820 13.765 1.00 71.69 87 ARG A N 1
ATOM 648 C CA . ARG A 1 87 ? -13.664 3.440 13.244 1.00 71.69 87 ARG A CA 1
ATOM 649 C C . ARG A 1 87 ? -13.659 2.134 12.441 1.00 71.69 87 ARG A C 1
ATOM 651 O O . ARG A 1 87 ? -12.685 1.828 11.766 1.00 71.69 87 ARG A O 1
ATOM 658 N N . LYS A 1 88 ? -14.726 1.330 12.539 1.00 71.62 88 LYS A N 1
ATOM 659 C CA . LYS A 1 88 ? -14.745 -0.051 12.022 1.00 71.62 88 LYS A CA 1
ATOM 660 C C . LYS A 1 88 ? -14.847 -0.124 10.496 1.00 71.62 88 LYS A C 1
ATOM 662 O O . LYS A 1 88 ? -14.073 -0.843 9.881 1.00 71.62 88 LYS A O 1
ATOM 667 N N . TRP A 1 89 ? -15.775 0.612 9.889 1.00 76.75 89 TRP A N 1
ATOM 668 C CA . TRP A 1 89 ? -16.021 0.534 8.444 1.00 76.75 89 TRP A CA 1
ATOM 669 C C . TRP A 1 89 ? -14.888 1.104 7.577 1.00 76.75 89 TRP A C 1
ATOM 671 O O . TRP A 1 89 ? -14.502 0.421 6.629 1.00 76.75 89 TRP A O 1
ATOM 681 N N . PRO A 1 90 ? -14.285 2.266 7.911 1.00 77.75 90 PRO A N 1
ATOM 682 C CA . PRO A 1 90 ? -13.136 2.781 7.163 1.00 77.75 90 PRO A CA 1
ATOM 683 C C . PRO A 1 90 ? -11.940 1.820 7.199 1.00 77.75 90 PRO A C 1
ATOM 685 O O . PRO A 1 90 ? -11.312 1.573 6.174 1.00 77.75 90 PRO A O 1
ATOM 688 N N . ALA A 1 91 ? -11.675 1.208 8.359 1.00 78.56 91 ALA A N 1
ATOM 689 C CA . ALA A 1 91 ? -10.588 0.245 8.513 1.00 78.56 91 ALA A CA 1
ATOM 690 C C . ALA A 1 91 ? -10.815 -1.034 7.691 1.00 78.56 91 ALA A C 1
ATOM 692 O O . ALA A 1 91 ? -9.896 -1.507 7.029 1.00 78.56 91 ALA A O 1
ATOM 693 N N . VAL A 1 92 ? -12.034 -1.588 7.702 1.00 81.94 92 VAL A N 1
ATOM 694 C CA . VAL A 1 92 ? -12.367 -2.788 6.914 1.00 81.94 92 VAL A CA 1
ATOM 695 C C . VAL A 1 92 ? -12.225 -2.519 5.417 1.00 81.94 92 VAL A C 1
ATOM 697 O O . VAL A 1 92 ? -11.685 -3.362 4.705 1.00 81.94 92 VAL A O 1
ATOM 700 N N . ALA A 1 93 ? -12.661 -1.349 4.945 1.00 82.56 93 ALA A N 1
ATOM 701 C CA . ALA A 1 93 ? -12.526 -0.971 3.543 1.00 82.56 93 ALA A CA 1
ATOM 702 C C . ALA A 1 93 ? -11.052 -0.873 3.113 1.00 82.56 93 ALA A C 1
ATOM 704 O O . ALA A 1 93 ? -10.684 -1.480 2.110 1.00 82.56 93 ALA A O 1
ATOM 705 N N . GLY A 1 94 ? -10.203 -0.191 3.894 1.00 82.50 94 GLY A N 1
ATOM 706 C CA . GLY A 1 94 ? -8.767 -0.084 3.599 1.00 82.50 94 GLY A CA 1
ATOM 707 C C . GLY A 1 94 ? -8.076 -1.448 3.564 1.00 82.50 94 GLY A C 1
ATOM 708 O O . GLY A 1 94 ? -7.437 -1.807 2.576 1.00 82.50 94 GLY A O 1
ATOM 709 N N . TYR A 1 95 ? -8.317 -2.289 4.576 1.00 81.62 95 TYR A N 1
ATOM 710 C CA . TYR A 1 95 ? -7.762 -3.645 4.602 1.00 81.62 95 TYR A CA 1
ATOM 711 C C . TYR A 1 95 ? -8.253 -4.522 3.445 1.00 81.62 95 TYR A C 1
ATOM 713 O O . TYR A 1 95 ? -7.465 -5.300 2.908 1.00 81.62 95 TYR A O 1
ATOM 721 N N . ALA A 1 96 ? -9.520 -4.410 3.037 1.00 83.75 96 ALA A N 1
ATOM 722 C CA . ALA A 1 96 ? -10.047 -5.160 1.899 1.00 83.75 96 ALA A CA 1
ATOM 723 C C . ALA A 1 96 ? -9.378 -4.739 0.581 1.00 83.75 96 ALA A C 1
ATOM 725 O O . ALA A 1 96 ? -8.988 -5.600 -0.207 1.00 83.75 96 ALA A O 1
ATOM 726 N N . ILE A 1 97 ? -9.196 -3.434 0.364 1.00 84.12 97 ILE A N 1
ATOM 727 C CA . ILE A 1 97 ? -8.534 -2.891 -0.830 1.00 84.12 97 ILE A CA 1
ATOM 728 C C . ILE A 1 97 ? -7.060 -3.318 -0.872 1.00 84.12 97 ILE A C 1
ATOM 730 O O . ILE A 1 97 ? -6.590 -3.823 -1.895 1.00 84.12 97 ILE A O 1
ATOM 734 N N . SER A 1 98 ? -6.353 -3.215 0.253 1.00 80.50 98 SER A N 1
ATOM 735 C CA . SER A 1 98 ? -4.962 -3.662 0.371 1.00 80.50 98 SER A CA 1
ATOM 736 C C . SER A 1 98 ? -4.819 -5.176 0.151 1.00 80.50 98 SER A C 1
ATOM 738 O O . SER A 1 98 ? -3.960 -5.628 -0.609 1.00 80.50 98 SER A O 1
ATOM 740 N N . ALA A 1 99 ? -5.701 -5.991 0.738 1.00 82.06 99 ALA A N 1
ATOM 741 C CA . ALA A 1 99 ? -5.677 -7.445 0.566 1.00 82.06 99 ALA A CA 1
ATOM 742 C C . ALA A 1 99 ? -5.958 -7.878 -0.881 1.00 82.06 99 ALA A C 1
ATOM 744 O O . ALA A 1 99 ? -5.322 -8.809 -1.374 1.00 82.06 99 ALA A O 1
ATOM 745 N N . LEU A 1 100 ? -6.875 -7.194 -1.571 1.00 86.19 100 LEU A N 1
ATOM 746 C CA . LEU A 1 100 ? -7.184 -7.461 -2.976 1.00 86.19 100 LEU A CA 1
ATOM 747 C C . LEU A 1 100 ? -6.071 -7.006 -3.917 1.00 86.19 100 LEU A C 1
ATOM 749 O O . LEU A 1 100 ? -5.894 -7.623 -4.960 1.00 86.19 100 LEU A O 1
ATOM 753 N N . SER A 1 101 ? -5.303 -5.977 -3.558 1.00 82.00 101 SER A N 1
ATOM 754 C CA . SER A 1 101 ? -4.229 -5.446 -4.405 1.00 82.00 101 SER A CA 1
ATOM 755 C C . SER A 1 101 ? -3.045 -6.415 -4.519 1.00 82.00 101 SER A C 1
ATOM 757 O O . SER A 1 101 ? -2.490 -6.600 -5.601 1.00 82.00 101 SER A O 1
ATOM 759 N N . LYS A 1 102 ? -2.679 -7.107 -3.433 1.00 79.94 102 LYS A N 1
ATOM 760 C CA . LYS A 1 102 ? -1.466 -7.946 -3.378 1.00 79.94 102 LYS A CA 1
ATOM 761 C C . LYS A 1 102 ? -1.416 -9.105 -4.397 1.00 79.94 102 LYS A C 1
ATOM 763 O O . LYS A 1 102 ? -0.367 -9.267 -5.021 1.00 79.94 102 LYS A O 1
ATOM 768 N N . PRO A 1 103 ? -2.490 -9.886 -4.635 1.00 85.69 103 PRO A N 1
ATOM 769 C CA . PRO A 1 103 ? -2.500 -10.935 -5.660 1.00 85.69 103 PRO A CA 1
ATOM 770 C C . PRO A 1 103 ? -2.181 -10.443 -7.076 1.00 85.69 103 PRO A C 1
ATOM 772 O O . PRO A 1 103 ? -1.615 -11.194 -7.868 1.00 85.69 103 PRO A O 1
ATOM 775 N N . PHE A 1 104 ? -2.487 -9.184 -7.402 1.00 83.44 104 PHE A N 1
ATOM 776 C CA . PHE A 1 104 ? -2.233 -8.649 -8.739 1.00 83.44 104 PHE A CA 1
ATOM 777 C C . PHE A 1 104 ? -0.740 -8.480 -9.047 1.00 83.44 104 PHE A C 1
ATOM 779 O O . PHE A 1 104 ? -0.374 -8.487 -10.222 1.00 83.44 104 PHE A O 1
ATOM 786 N N . TYR A 1 105 ? 0.145 -8.419 -8.039 1.00 78.56 105 TYR A N 1
ATOM 787 C CA . TYR A 1 105 ? 1.595 -8.419 -8.285 1.00 78.56 105 TYR A CA 1
ATOM 788 C C . TYR A 1 105 ? 2.066 -9.680 -9.011 1.00 78.56 105 TYR A C 1
ATOM 790 O O . TYR A 1 105 ? 3.034 -9.613 -9.762 1.00 78.56 105 TYR A O 1
ATOM 798 N N . TYR A 1 106 ? 1.375 -10.810 -8.836 1.00 81.44 106 TYR A N 1
ATOM 799 C CA . TYR A 1 106 ? 1.738 -12.075 -9.476 1.00 81.44 106 TYR A CA 1
ATOM 800 C C . TYR A 1 106 ? 1.643 -12.023 -11.009 1.00 81.44 106 TYR A C 1
ATOM 802 O O . TYR A 1 106 ? 2.410 -12.683 -11.702 1.00 81.44 106 TYR A O 1
ATOM 810 N N . VAL A 1 107 ? 0.722 -11.218 -11.545 1.00 83.81 107 VAL A N 1
ATOM 811 C CA . VAL A 1 107 ? 0.485 -11.077 -12.993 1.00 83.81 107 VAL A CA 1
ATOM 812 C C . VAL A 1 107 ? 1.114 -9.809 -13.584 1.00 83.81 107 VAL A C 1
ATOM 814 O O . VAL A 1 107 ? 0.991 -9.555 -14.782 1.00 83.81 107 VAL A O 1
ATOM 817 N N . ALA A 1 108 ? 1.793 -8.999 -12.769 1.00 79.56 108 ALA A N 1
ATOM 818 C CA . ALA A 1 108 ? 2.352 -7.724 -13.194 1.00 79.56 108 ALA A CA 1
ATOM 819 C C . ALA A 1 108 ? 3.664 -7.914 -13.973 1.00 79.56 108 ALA A C 1
ATOM 821 O O . ALA A 1 108 ? 4.710 -8.208 -13.401 1.00 79.56 108 ALA A O 1
ATOM 822 N N . SER A 1 109 ? 3.618 -7.692 -15.287 1.00 77.69 109 SER A N 1
ATOM 823 C CA . SER A 1 109 ? 4.775 -7.823 -16.187 1.00 77.69 109 SER A CA 1
ATOM 824 C C . SER A 1 109 ? 5.387 -6.488 -16.627 1.00 77.69 109 SER A C 1
ATOM 826 O O . SER A 1 109 ? 6.414 -6.470 -17.301 1.00 77.69 109 SER A O 1
ATOM 828 N N . THR A 1 110 ? 4.779 -5.357 -16.255 1.00 81.69 110 THR A N 1
ATOM 829 C CA . THR A 1 110 ? 5.255 -4.013 -16.616 1.00 81.69 11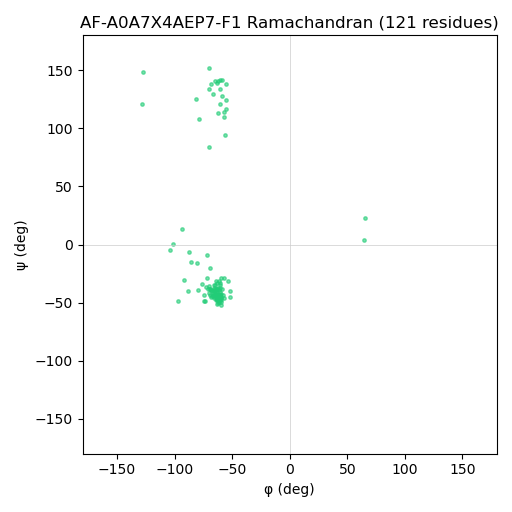0 THR A CA 1
ATOM 830 C C . THR A 1 110 ? 5.390 -3.126 -15.386 1.00 81.69 110 THR A C 1
ATOM 832 O O . THR A 1 110 ? 4.616 -3.233 -14.435 1.00 81.69 110 THR A O 1
ATOM 835 N N . TRP A 1 111 ? 6.350 -2.199 -15.412 1.00 74.56 111 TRP A N 1
ATOM 836 C CA . TRP A 1 111 ? 6.600 -1.283 -14.294 1.00 74.56 111 TRP A CA 1
ATOM 837 C C . TRP A 1 111 ? 5.392 -0.383 -13.979 1.00 74.56 111 TRP A C 1
ATOM 839 O O . TRP A 1 111 ? 5.152 -0.066 -12.819 1.00 74.56 111 TRP A O 1
ATOM 849 N N . GLY A 1 112 ? 4.593 -0.023 -14.992 1.00 82.69 112 GLY A N 1
ATOM 850 C CA . GLY A 1 112 ? 3.350 0.731 -14.810 1.00 82.69 112 GLY A CA 1
ATOM 851 C C . GLY A 1 112 ? 2.263 -0.079 -14.096 1.00 82.69 112 GLY A C 1
ATOM 852 O O . GLY A 1 112 ? 1.588 0.451 -13.218 1.00 82.69 112 GLY A O 1
ATOM 853 N N . ALA A 1 113 ? 2.134 -1.375 -14.406 1.00 81.81 113 ALA A N 1
ATOM 854 C CA . ALA A 1 113 ? 1.227 -2.266 -13.682 1.00 81.81 113 ALA A CA 1
ATOM 855 C C . ALA A 1 113 ? 1.666 -2.435 -12.220 1.00 81.81 113 ALA A C 1
ATOM 857 O O . ALA A 1 113 ? 0.845 -2.315 -11.315 1.00 81.81 113 ALA A O 1
ATOM 858 N N . VAL A 1 114 ? 2.969 -2.622 -11.982 1.00 78.62 114 VAL A N 1
ATOM 859 C CA . VAL A 1 114 ? 3.550 -2.672 -10.631 1.00 78.62 114 VAL A CA 1
ATOM 860 C C . VAL A 1 114 ? 3.260 -1.379 -9.863 1.00 78.62 114 VAL A C 1
ATOM 862 O O . VAL A 1 114 ? 2.852 -1.445 -8.707 1.00 78.62 114 VAL A O 1
ATOM 865 N N . ALA A 1 115 ? 3.401 -0.214 -10.501 1.00 79.38 115 ALA A N 1
ATOM 866 C CA . ALA A 1 115 ? 3.082 1.076 -9.895 1.00 79.38 115 ALA A CA 1
ATOM 867 C C . ALA A 1 115 ? 1.593 1.198 -9.533 1.00 79.38 115 ALA A C 1
ATOM 869 O O . ALA A 1 115 ? 1.271 1.554 -8.405 1.00 79.38 115 ALA A O 1
ATOM 870 N N . ALA A 1 116 ? 0.684 0.835 -10.441 1.00 82.88 116 ALA A N 1
ATOM 871 C CA . ALA A 1 116 ? -0.756 0.884 -10.186 1.00 82.88 116 ALA A CA 1
ATOM 872 C C . ALA A 1 116 ? -1.176 -0.021 -9.016 1.00 82.88 116 ALA A C 1
ATOM 874 O O . ALA A 1 116 ? -1.940 0.398 -8.146 1.00 82.88 116 ALA A O 1
ATOM 875 N N . ILE A 1 117 ? -0.632 -1.239 -8.954 1.00 83.75 117 ILE A N 1
ATOM 876 C CA . ILE A 1 117 ? -0.888 -2.176 -7.851 1.00 83.75 117 ILE A CA 1
ATOM 877 C C . ILE A 1 117 ? -0.299 -1.635 -6.546 1.00 83.75 117 ILE A C 1
ATOM 879 O O . ILE A 1 117 ? -0.951 -1.675 -5.503 1.00 83.75 117 ILE A O 1
ATOM 883 N N . ARG A 1 118 ? 0.911 -1.070 -6.605 1.00 80.50 118 ARG A N 1
ATOM 884 C CA . ARG A 1 118 ? 1.568 -0.427 -5.463 1.00 80.50 118 ARG A CA 1
ATOM 885 C C . ARG A 1 118 ? 0.753 0.712 -4.897 1.00 80.50 118 ARG A C 1
ATOM 887 O O . ARG A 1 118 ? 0.720 0.872 -3.687 1.00 80.50 118 ARG A O 1
ATOM 894 N N . TRP A 1 119 ? 0.109 1.489 -5.748 1.00 81.19 119 TRP A N 1
ATOM 895 C CA . TRP A 1 119 ? -0.748 2.587 -5.336 1.00 81.19 119 TRP A CA 1
ATOM 896 C C . TRP A 1 119 ? -2.053 2.102 -4.701 1.00 81.19 119 TRP A C 1
ATOM 898 O O . TRP A 1 119 ? -2.470 2.668 -3.695 1.00 81.19 119 TRP A O 1
ATOM 908 N N . GLY A 1 120 ? -2.644 1.020 -5.217 1.00 79.31 120 GLY A N 1
ATOM 909 C CA . GLY A 1 120 ? -3.818 0.380 -4.610 1.00 79.31 120 GLY A CA 1
ATOM 910 C C . GLY A 1 120 ? -3.545 -0.244 -3.235 1.00 79.31 120 GLY A C 1
ATOM 911 O O . GLY A 1 120 ? -4.388 -0.171 -2.350 1.00 79.31 120 GLY A O 1
ATOM 912 N N . ASP A 1 121 ? -2.347 -0.789 -3.019 1.00 77.44 121 ASP A N 1
ATOM 913 C CA . ASP A 1 121 ? -1.905 -1.362 -1.733 1.00 77.44 121 ASP A CA 1
ATOM 914 C C . ASP A 1 121 ? -1.630 -0.307 -0.641 1.00 77.44 121 ASP A C 1
ATOM 916 O O . ASP A 1 121 ? -1.410 -0.650 0.514 1.00 77.44 121 ASP A O 1
ATOM 920 N N . ARG A 1 122 ? -1.620 0.990 -0.971 1.00 76.19 122 ARG A N 1
ATOM 921 C CA . ARG A 1 122 ? -1.338 2.072 -0.006 1.00 76.19 122 ARG A CA 1
ATOM 922 C C . ARG A 1 122 ? -2.590 2.682 0.635 1.00 76.19 122 ARG A C 1
ATOM 924 O O . ARG A 1 122 ? -2.483 3.745 1.249 1.00 76.19 122 ARG A O 1
ATOM 931 N N . VAL A 1 123 ? -3.741 2.023 0.485 1.00 69.56 123 VAL A N 1
ATOM 932 C CA . VAL A 1 123 ? -5.051 2.436 1.020 1.00 69.56 123 VAL A CA 1
ATOM 933 C C . VAL A 1 123 ? -5.292 1.907 2.427 1.00 69.56 123 VAL A C 1
ATOM 935 O O . VAL A 1 123 ? -5.064 0.699 2.662 1.00 69.56 123 VAL A O 1
#

Foldseek 3Di:
DDDDDDDDDDDDPPDPPDDDPVVVVVVVVVVVVVVVVVCCVPVVLCCCCPVVVHDNVVSCVLVVVLVVLLVVCVVVLVVVCVVVVHNPVSVVVLVVQLVVLVVQVVVDPDPVSVSVSSNSNSD

Solvent-accessible surface area (backbone atoms only — not comparable to full-atom values): 7144 Å² total; per-residue (Å²): 136,83,80,78,80,83,76,82,76,78,77,78,82,81,71,81,73,76,76,58,71,66,56,57,53,52,50,53,54,50,50,54,53,47,53,56,48,55,50,48,67,59,48,48,55,51,42,41,39,73,72,70,63,43,57,69,71,59,49,52,49,47,51,51,52,31,53,52,48,30,52,52,46,52,54,50,51,50,53,51,30,63,72,67,76,47,68,64,63,65,52,52,51,26,52,51,46,24,61,62,24,58,66,53,60,79,75,46,88,46,72,67,52,46,41,55,38,51,47,44,44,40,73

Sequence (123 aa):
MTNPPAGSEPAPPQTRRALHRNVWATSGTSFLTDVSSEMLLNVLPLFLANVLGVRVWAVGLVEGLAEAMSSVLKLFSGWVSDRLGTRKWPAVAGYAISALSKPFYYVASTWGAVAAIRWGDRV

Mean predicted aligned error: 12.51 Å

Secondary structure (DSSP, 8-state):
-PPPPPP-PPPPP----PPPHHHHHHHHHHHHHHHHHHHHHHHHHHHHHHTS---HHHHHHHHHHHHHHHHHHHHHHHHHHHHHS-SHHHHHHHHHHHHHHGGGGGG--SHHHHHHHHHHTT-